Protein AF-A0A7V2JEW6-F1 (afdb_monomer_lite)

pLDDT: mean 81.27, std 16.37, range [41.69, 96.81]

Sequence (133 aa):
SATDLFVRRNLDVLYHTNHYTMKDMLKYENHRSEFSMKQSRFRLLTIEKLSKRLKNLPPEERYIKILSSHENYPFTLCIHDLELSDGKRVKTFATVVGSTDGRILATFDNPCYGKFQEINTRFERRNETHEFH

Structure (mmCIF, N/CA/C/O backbone):
data_AF-A0A7V2JEW6-F1
#
_entry.id   AF-A0A7V2JEW6-F1
#
loop_
_atom_site.group_PDB
_atom_site.id
_atom_site.type_symbol
_atom_site.label_atom_id
_atom_site.label_alt_id
_atom_site.label_comp_id
_atom_site.label_asym_id
_atom_site.label_entity_id
_atom_site.label_seq_id
_atom_site.pdbx_PDB_ins_code
_atom_site.Cartn_x
_atom_site.Cartn_y
_atom_site.Cartn_z
_atom_site.occupancy
_atom_site.B_iso_or_equiv
_atom_site.auth_seq_id
_atom_site.auth_comp_id
_atom_site.auth_asym_id
_atom_site.auth_atom_id
_atom_site.pdbx_PDB_model_num
ATOM 1 N N . SER A 1 1 ? -2.524 -12.655 -14.188 1.00 46.88 1 SER A N 1
ATOM 2 C CA . SER A 1 1 ? -1.401 -12.509 -13.241 1.00 46.88 1 SER A CA 1
ATOM 3 C C . SER A 1 1 ? -1.397 -13.736 -12.356 1.00 46.88 1 SER A C 1
ATOM 5 O O . SER A 1 1 ? -2.409 -13.964 -11.710 1.00 46.88 1 SER A O 1
ATOM 7 N N . ALA A 1 2 ? -0.346 -14.556 -12.382 1.00 49.94 2 ALA A N 1
ATOM 8 C CA . ALA A 1 2 ? -0.176 -15.615 -11.390 1.00 49.94 2 ALA A CA 1
ATOM 9 C C . ALA A 1 2 ? 0.451 -14.985 -10.137 1.00 49.94 2 ALA A C 1
ATOM 11 O O . ALA A 1 2 ? 1.452 -14.280 -10.250 1.00 49.94 2 ALA A O 1
ATOM 12 N N . THR A 1 3 ? -0.170 -15.180 -8.975 1.00 54.69 3 THR A N 1
ATOM 13 C CA . THR A 1 3 ? 0.317 -14.671 -7.686 1.00 54.69 3 THR A CA 1
ATOM 14 C C . THR A 1 3 ? 0.869 -15.844 -6.897 1.00 54.69 3 THR A C 1
ATOM 16 O O . THR A 1 3 ? 0.166 -16.833 -6.699 1.00 54.69 3 THR A O 1
ATOM 19 N N . ASP A 1 4 ? 2.112 -15.747 -6.441 1.00 63.81 4 ASP A N 1
ATOM 20 C CA . ASP A 1 4 ? 2.654 -16.660 -5.446 1.00 63.81 4 ASP A CA 1
ATOM 21 C C . ASP A 1 4 ? 2.460 -16.051 -4.050 1.00 63.81 4 ASP A C 1
ATOM 23 O O . ASP A 1 4 ? 2.634 -14.855 -3.847 1.00 63.81 4 ASP A O 1
ATOM 27 N N . LEU A 1 5 ? 2.048 -16.845 -3.070 1.00 59.12 5 LEU A N 1
ATOM 28 C CA . LEU A 1 5 ? 1.832 -16.345 -1.712 1.00 59.12 5 LEU A CA 1
ATOM 29 C C . LEU A 1 5 ? 2.845 -17.026 -0.802 1.00 59.12 5 LEU A C 1
ATOM 31 O O . LEU A 1 5 ? 2.673 -18.183 -0.428 1.00 59.12 5 LEU A O 1
ATOM 35 N N . PHE A 1 6 ? 3.917 -16.314 -0.453 1.00 53.28 6 PHE A N 1
ATOM 36 C CA . PHE A 1 6 ? 4.832 -16.749 0.595 1.00 53.28 6 PHE A CA 1
ATOM 37 C C . PHE A 1 6 ? 4.519 -16.020 1.899 1.00 53.28 6 PHE A C 1
ATOM 39 O O . PHE A 1 6 ? 4.858 -14.850 2.074 1.00 53.28 6 PHE A O 1
ATOM 46 N N . VAL A 1 7 ? 3.905 -16.726 2.847 1.00 55.66 7 VAL A N 1
ATOM 47 C CA . VAL A 1 7 ? 3.791 -16.242 4.226 1.00 55.66 7 VAL A CA 1
ATOM 48 C C . VAL A 1 7 ? 5.151 -16.437 4.894 1.00 55.66 7 VAL A C 1
ATOM 50 O O . VAL A 1 7 ? 5.588 -17.567 5.123 1.00 55.66 7 VAL A O 1
ATOM 53 N N . ARG A 1 8 ? 5.854 -15.342 5.212 1.00 52.47 8 ARG A N 1
ATOM 54 C CA . ARG A 1 8 ? 7.048 -15.418 6.065 1.00 52.47 8 ARG A CA 1
ATOM 55 C C . ARG A 1 8 ? 6.605 -15.924 7.443 1.00 52.47 8 ARG A C 1
ATOM 57 O O . ARG A 1 8 ? 6.026 -15.162 8.203 1.00 52.47 8 ARG A O 1
ATOM 64 N N . ARG A 1 9 ? 6.929 -17.185 7.761 1.00 43.03 9 ARG A N 1
ATOM 65 C CA . ARG A 1 9 ? 6.545 -17.964 8.967 1.00 43.03 9 ARG A CA 1
ATOM 66 C C . ARG A 1 9 ? 6.704 -17.293 10.352 1.00 43.03 9 ARG A C 1
ATOM 68 O O . ARG A 1 9 ? 6.291 -17.897 11.329 1.00 43.03 9 ARG A O 1
ATOM 75 N N . ASN A 1 10 ? 7.262 -16.085 10.456 1.00 45.34 10 ASN A N 1
ATOM 76 C CA . ASN A 1 10 ? 7.486 -15.372 11.724 1.00 45.34 10 ASN A CA 1
ATOM 77 C C . ASN A 1 10 ? 6.655 -14.084 11.879 1.00 45.34 10 ASN A C 1
ATOM 79 O O . ASN A 1 10 ? 6.842 -13.348 12.844 1.00 45.34 10 ASN A O 1
ATOM 83 N N . LEU A 1 11 ? 5.780 -13.772 10.925 1.00 57.03 11 LEU A N 1
ATOM 84 C CA . LEU A 1 11 ? 4.844 -12.657 11.003 1.00 57.03 11 LEU A CA 1
ATOM 85 C C . LEU A 1 11 ? 3.495 -13.207 10.540 1.00 57.03 11 LEU A C 1
ATOM 87 O O . LEU A 1 11 ? 3.412 -13.684 9.411 1.00 57.03 11 LEU A O 1
ATOM 91 N N . ASP A 1 12 ? 2.444 -13.112 11.353 1.00 75.81 12 ASP A N 1
ATOM 92 C CA . ASP A 1 12 ? 1.052 -13.433 10.970 1.00 75.81 12 ASP A CA 1
ATOM 93 C C . ASP A 1 12 ? 0.495 -12.459 9.905 1.00 75.81 12 ASP A C 1
ATOM 95 O O . ASP A 1 12 ? -0.692 -12.147 9.855 1.00 75.81 12 ASP A O 1
ATOM 99 N N . VAL A 1 13 ? 1.374 -11.900 9.071 1.00 80.00 13 VAL A N 1
ATOM 100 C CA . VAL A 1 13 ? 1.094 -10.862 8.096 1.00 80.00 13 VAL A CA 1
ATOM 101 C C . VAL A 1 13 ? 1.750 -11.226 6.775 1.00 80.00 13 VAL A C 1
ATOM 103 O O . VAL A 1 13 ? 2.939 -11.544 6.704 1.00 80.00 13 VAL A O 1
ATOM 106 N N . LEU A 1 14 ? 0.960 -11.129 5.712 1.00 86.44 14 LEU A N 1
ATOM 107 C CA . LEU A 1 14 ? 1.378 -11.378 4.345 1.00 86.44 14 LEU A CA 1
ATOM 108 C C . LEU A 1 14 ? 1.407 -10.059 3.572 1.00 86.44 14 LEU A C 1
ATOM 110 O O . LEU A 1 14 ? 0.402 -9.356 3.493 1.00 86.44 14 LEU A O 1
ATOM 114 N N . TYR A 1 15 ? 2.551 -9.753 2.965 1.00 87.06 15 TYR A N 1
ATOM 115 C CA . TYR A 1 15 ? 2.686 -8.654 2.013 1.00 87.06 15 TYR A CA 1
ATOM 116 C C . TYR A 1 15 ? 3.108 -9.222 0.666 1.00 87.06 15 TYR A C 1
ATOM 118 O O . TYR A 1 15 ? 4.007 -10.058 0.591 1.00 87.06 15 TYR A O 1
ATOM 126 N N . HIS A 1 16 ? 2.488 -8.741 -0.404 1.00 87.25 16 HIS A N 1
ATOM 127 C CA . HIS A 1 16 ? 2.833 -9.128 -1.766 1.00 87.25 16 HIS A CA 1
ATOM 128 C C . HIS A 1 16 ? 2.769 -7.911 -2.685 1.00 87.25 16 HIS A C 1
ATOM 130 O O . HIS A 1 16 ? 2.139 -6.904 -2.362 1.00 87.25 16 HIS A O 1
ATOM 136 N N . THR A 1 17 ? 3.476 -7.976 -3.809 1.00 87.62 17 THR A N 1
ATOM 137 C CA . THR A 1 17 ? 3.455 -6.917 -4.823 1.00 87.62 17 THR A CA 1
ATOM 138 C C . THR A 1 17 ? 3.237 -7.538 -6.195 1.00 87.62 17 THR A C 1
ATOM 140 O O . THR A 1 17 ? 2.196 -8.131 -6.431 1.00 87.62 17 THR A O 1
ATOM 143 N N . ASN A 1 18 ? 4.163 -7.394 -7.137 1.00 86.69 18 ASN A N 1
ATOM 144 C CA . ASN A 1 18 ? 3.999 -7.977 -8.457 1.00 86.69 18 ASN A CA 1
ATOM 145 C C . ASN A 1 18 ? 4.983 -9.111 -8.719 1.00 86.69 18 ASN A C 1
ATOM 147 O O . ASN A 1 18 ? 4.691 -9.903 -9.604 1.00 86.69 18 ASN A O 1
ATOM 151 N N . HIS A 1 19 ? 6.109 -9.213 -8.013 1.00 84.19 19 HIS A N 1
ATOM 152 C CA . HIS A 1 19 ? 7.141 -10.237 -8.239 1.00 84.19 19 HIS A CA 1
ATOM 153 C C . HIS A 1 19 ? 6.956 -11.491 -7.389 1.00 84.19 19 HIS A C 1
ATOM 155 O O . HIS A 1 19 ? 6.395 -11.412 -6.294 1.00 84.19 19 HIS A O 1
ATOM 161 N N . TYR A 1 20 ? 7.500 -12.611 -7.870 1.00 85.19 20 TYR A N 1
ATOM 162 C CA . TYR A 1 20 ? 7.569 -13.837 -7.099 1.00 85.19 20 TYR A CA 1
ATOM 163 C C . TYR A 1 20 ? 8.478 -13.690 -5.876 1.00 85.19 20 TYR A C 1
ATOM 165 O O . TYR A 1 20 ? 9.584 -13.147 -5.939 1.00 85.19 20 TYR A O 1
ATOM 173 N N . THR A 1 21 ? 7.998 -14.200 -4.749 1.00 80.69 21 THR A N 1
ATOM 174 C CA . THR A 1 21 ? 8.682 -14.215 -3.450 1.00 80.69 21 THR A CA 1
ATOM 175 C C . THR A 1 21 ? 9.221 -15.604 -3.094 1.00 80.69 21 THR A C 1
ATOM 177 O O . THR A 1 21 ? 10.186 -15.714 -2.336 1.00 80.69 21 THR A O 1
ATOM 180 N N . MET A 1 22 ? 8.656 -16.670 -3.671 1.00 82.06 22 MET A N 1
ATOM 181 C CA . MET A 1 22 ? 9.106 -18.049 -3.494 1.00 82.06 22 MET A CA 1
ATOM 182 C C . MET A 1 22 ? 10.303 -18.379 -4.390 1.00 82.06 22 MET A C 1
ATOM 184 O O . MET A 1 22 ? 10.261 -18.173 -5.602 1.00 82.06 22 MET A O 1
ATOM 188 N N . LYS A 1 23 ? 11.352 -18.979 -3.805 1.00 80.44 23 LYS A N 1
ATOM 189 C CA . LYS A 1 23 ? 12.598 -19.342 -4.508 1.00 80.44 23 LYS A CA 1
ATOM 190 C C . LYS A 1 23 ? 12.347 -20.183 -5.765 1.00 80.44 23 LYS A C 1
ATOM 192 O O . LYS A 1 23 ? 12.915 -19.890 -6.813 1.00 80.44 23 LYS A O 1
ATOM 197 N N . ASP A 1 24 ? 11.460 -21.171 -5.676 1.00 85.25 24 ASP A N 1
ATOM 198 C CA . ASP A 1 24 ? 11.172 -22.095 -6.782 1.00 85.25 24 ASP A CA 1
ATOM 199 C C . ASP A 1 24 ? 10.329 -21.461 -7.896 1.00 85.25 24 ASP A C 1
ATOM 201 O O . ASP A 1 24 ? 10.284 -21.984 -9.012 1.00 85.25 24 ASP A O 1
ATOM 205 N N . MET A 1 25 ? 9.696 -20.318 -7.610 1.00 84.12 25 MET A N 1
ATOM 206 C CA . MET A 1 25 ? 8.909 -19.553 -8.575 1.00 84.12 25 MET A CA 1
ATOM 207 C C . MET A 1 25 ? 9.747 -18.515 -9.327 1.00 84.12 25 MET A C 1
ATOM 209 O O . MET A 1 25 ? 9.361 -18.110 -10.420 1.00 84.12 25 MET A O 1
ATOM 213 N N . LEU A 1 26 ? 10.925 -18.135 -8.811 1.00 80.62 26 LEU A N 1
ATOM 214 C CA . LEU A 1 26 ? 11.796 -17.123 -9.431 1.00 80.62 26 LEU A CA 1
ATOM 215 C C . LEU A 1 26 ? 12.180 -17.465 -10.878 1.00 80.62 26 LEU A C 1
ATOM 217 O O . LEU A 1 26 ? 12.336 -16.568 -11.701 1.00 80.62 26 LEU A O 1
ATOM 221 N N . LYS A 1 27 ? 12.277 -18.758 -11.209 1.00 82.50 27 LYS A N 1
ATOM 222 C CA . LYS A 1 27 ? 12.566 -19.242 -12.570 1.00 82.50 27 LYS A CA 1
ATOM 223 C C . LYS A 1 27 ? 11.480 -18.907 -13.601 1.00 82.50 27 LYS A C 1
ATOM 225 O O . LYS A 1 27 ? 11.722 -19.060 -14.793 1.00 82.50 27 LYS A O 1
ATOM 230 N N . TYR A 1 28 ? 10.291 -18.496 -13.158 1.00 82.31 28 TYR A N 1
ATOM 231 C CA . TYR A 1 28 ? 9.173 -18.098 -14.017 1.00 82.31 28 TYR A CA 1
ATOM 232 C C .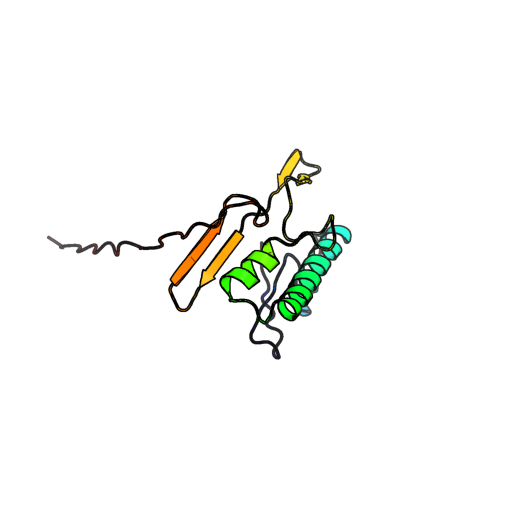 TYR A 1 28 ? 9.052 -16.573 -14.172 1.00 82.31 28 TYR A C 1
ATOM 234 O O . TYR A 1 28 ? 8.144 -16.096 -14.847 1.00 82.31 28 TYR A O 1
ATOM 242 N N . GLU A 1 29 ? 9.958 -15.787 -13.584 1.00 79.00 29 GLU A N 1
ATOM 243 C CA . GLU A 1 29 ? 9.952 -14.315 -13.658 1.00 79.00 29 GLU A CA 1
ATOM 244 C C . GLU A 1 29 ? 10.540 -13.771 -14.987 1.00 79.00 29 GLU A C 1
ATOM 246 O O . GLU A 1 29 ? 10.754 -12.571 -15.146 1.00 79.00 29 GLU A O 1
ATOM 251 N N . ASN A 1 30 ? 10.782 -14.643 -15.974 1.00 64.56 30 ASN A N 1
ATOM 252 C CA . ASN A 1 30 ? 11.584 -14.396 -17.186 1.00 64.56 30 ASN A CA 1
ATOM 253 C C . ASN A 1 30 ? 11.079 -13.281 -18.125 1.00 64.56 30 ASN A C 1
ATOM 255 O O . ASN A 1 30 ? 11.760 -12.945 -19.089 1.00 64.56 30 ASN A O 1
ATOM 259 N N . HIS A 1 31 ? 9.906 -12.698 -17.874 1.00 61.97 31 HIS A N 1
ATOM 260 C CA . HIS A 1 31 ? 9.272 -11.715 -18.761 1.00 61.97 31 HIS A CA 1
ATOM 261 C C . HIS A 1 31 ? 9.293 -10.277 -18.230 1.00 61.97 31 HIS A C 1
ATOM 263 O O . HIS A 1 31 ? 8.586 -9.421 -18.764 1.00 61.97 31 HIS A O 1
ATOM 269 N N . ARG A 1 32 ? 10.071 -9.980 -17.182 1.00 66.25 32 ARG A N 1
ATOM 270 C CA . ARG A 1 32 ? 10.137 -8.626 -16.615 1.00 66.25 32 ARG A CA 1
ATOM 271 C C . ARG A 1 32 ? 11.497 -7.982 -16.767 1.00 66.25 32 ARG A C 1
ATOM 273 O O . ARG A 1 32 ? 12.528 -8.605 -16.538 1.00 66.25 32 ARG A O 1
ATOM 280 N N . SER A 1 33 ? 11.479 -6.689 -17.083 1.00 72.50 33 SER A N 1
ATOM 281 C CA . SER A 1 33 ? 12.684 -5.871 -17.025 1.00 72.50 33 SER A CA 1
ATOM 282 C C . SER A 1 33 ? 13.221 -5.827 -15.592 1.00 72.50 33 SER A C 1
ATOM 284 O O . SER A 1 33 ? 12.460 -5.796 -14.619 1.00 72.50 33 SER A O 1
ATOM 286 N N . GLU A 1 34 ? 14.546 -5.769 -15.452 1.00 74.75 34 GLU A N 1
ATOM 287 C CA . GLU A 1 34 ? 15.212 -5.610 -14.153 1.00 74.75 34 GLU A CA 1
ATOM 288 C C . GLU A 1 34 ? 14.680 -4.381 -13.396 1.00 74.75 34 GLU A C 1
ATOM 290 O O . GLU A 1 34 ? 14.518 -4.397 -12.175 1.00 74.75 34 GLU A O 1
ATOM 295 N N . PHE A 1 35 ? 14.336 -3.327 -14.139 1.00 74.69 35 PHE A N 1
ATOM 296 C CA . PHE A 1 35 ? 13.696 -2.132 -13.611 1.00 74.69 35 PHE A CA 1
ATOM 297 C C . PHE A 1 35 ? 12.345 -2.446 -12.954 1.00 74.69 35 PHE A C 1
ATOM 299 O O . PHE A 1 35 ? 12.161 -2.131 -11.781 1.00 74.69 35 PHE A O 1
ATOM 306 N N . SER A 1 36 ? 11.438 -3.145 -13.644 1.00 77.19 36 SER A N 1
ATOM 307 C CA . SER A 1 36 ? 10.133 -3.549 -13.092 1.00 77.19 36 SER A CA 1
ATOM 308 C C . SER A 1 36 ? 10.278 -4.411 -11.828 1.00 77.19 36 SER A C 1
ATOM 310 O O . SER A 1 36 ? 9.550 -4.240 -10.844 1.00 77.19 36 SER A O 1
ATOM 312 N N . MET A 1 37 ? 11.291 -5.279 -11.799 1.00 81.69 37 MET A N 1
ATOM 313 C CA . MET A 1 37 ? 11.616 -6.088 -10.623 1.00 81.69 37 MET A CA 1
ATOM 314 C C . MET A 1 37 ? 12.091 -5.245 -9.439 1.00 81.69 37 MET A C 1
ATOM 316 O O . MET A 1 37 ? 11.621 -5.438 -8.314 1.00 81.69 37 MET A O 1
ATOM 320 N N . LYS A 1 38 ? 12.982 -4.276 -9.679 1.00 83.19 38 LYS A N 1
ATOM 321 C CA . LYS A 1 38 ? 13.428 -3.322 -8.652 1.00 83.19 38 LYS A CA 1
ATOM 322 C C . LYS A 1 38 ? 12.244 -2.539 -8.088 1.00 83.19 38 LYS A C 1
ATOM 324 O O . LYS A 1 38 ? 12.095 -2.482 -6.870 1.00 83.19 38 LYS A O 1
ATOM 329 N N . GLN A 1 39 ? 11.353 -2.033 -8.942 1.00 85.94 39 GLN A N 1
ATOM 330 C CA . GLN A 1 39 ? 10.140 -1.320 -8.520 1.00 85.94 39 GLN A CA 1
ATOM 331 C C . GLN A 1 39 ? 9.265 -2.157 -7.586 1.00 85.94 39 GLN A C 1
ATOM 333 O O . GLN A 1 39 ? 8.804 -1.682 -6.547 1.00 85.94 39 GLN A O 1
ATOM 338 N N . SER A 1 40 ? 9.024 -3.420 -7.945 1.00 88.00 40 SER A N 1
ATOM 339 C CA . SER A 1 40 ? 8.202 -4.309 -7.128 1.00 88.00 40 SER A CA 1
ATOM 340 C C . SER A 1 40 ? 8.846 -4.611 -5.773 1.00 88.00 40 SER A C 1
ATOM 342 O O . SER A 1 40 ? 8.147 -4.630 -4.762 1.00 88.00 40 SER A O 1
ATOM 344 N N . ARG A 1 41 ? 10.169 -4.805 -5.732 1.00 88.19 41 ARG A N 1
ATOM 345 C CA . ARG A 1 41 ? 10.918 -5.031 -4.487 1.00 88.19 41 ARG A CA 1
ATOM 346 C C . ARG A 1 41 ? 10.919 -3.801 -3.583 1.00 88.19 41 ARG A C 1
ATOM 348 O O . ARG A 1 41 ? 10.690 -3.943 -2.385 1.00 88.19 41 ARG A O 1
ATOM 355 N N . PHE A 1 42 ? 11.107 -2.602 -4.139 1.00 90.50 42 PHE A N 1
ATOM 356 C CA . PHE A 1 42 ? 11.046 -1.360 -3.362 1.00 90.50 42 PHE A CA 1
ATOM 357 C C . PHE A 1 42 ? 9.677 -1.157 -2.717 1.00 90.50 42 PHE A C 1
ATOM 359 O O . PHE A 1 42 ? 9.618 -0.865 -1.527 1.00 90.50 42 PHE A O 1
ATOM 366 N N . ARG A 1 43 ? 8.583 -1.403 -3.450 1.00 91.12 43 ARG A N 1
ATOM 367 C CA . ARG A 1 43 ? 7.227 -1.350 -2.881 1.00 91.12 43 ARG A CA 1
ATOM 368 C C . ARG A 1 43 ? 7.044 -2.333 -1.726 1.00 91.12 43 ARG A C 1
ATOM 370 O O . ARG A 1 43 ? 6.491 -1.952 -0.699 1.00 91.12 43 ARG A O 1
ATOM 377 N N . LEU A 1 44 ? 7.548 -3.562 -1.853 1.00 91.00 44 LEU A N 1
ATOM 378 C CA . LEU A 1 44 ? 7.473 -4.555 -0.778 1.00 91.00 44 LEU A CA 1
ATOM 379 C C . LEU A 1 44 ? 8.222 -4.086 0.481 1.00 91.00 44 LEU A C 1
ATOM 381 O O . LEU A 1 44 ? 7.665 -4.125 1.576 1.00 91.00 44 LEU A O 1
ATOM 385 N N . LEU A 1 45 ? 9.443 -3.564 0.322 1.00 90.69 45 LEU A N 1
ATOM 386 C CA . LEU A 1 45 ? 10.223 -2.999 1.429 1.00 90.69 45 LEU A CA 1
ATOM 387 C C . LEU A 1 45 ? 9.527 -1.790 2.072 1.00 90.69 45 LEU A C 1
ATOM 389 O O . LEU A 1 45 ? 9.527 -1.661 3.298 1.00 90.69 45 LEU A O 1
ATOM 393 N N . THR A 1 46 ? 8.904 -0.923 1.266 1.00 93.50 46 THR A N 1
ATOM 394 C CA . THR A 1 46 ? 8.088 0.193 1.760 1.00 93.50 46 THR A CA 1
ATOM 395 C C . THR A 1 46 ? 6.951 -0.326 2.640 1.00 93.50 46 THR A C 1
ATOM 397 O O . THR A 1 46 ? 6.798 0.148 3.764 1.00 93.50 46 THR A O 1
ATOM 400 N N . ILE A 1 47 ? 6.195 -1.332 2.185 1.00 93.06 47 ILE A N 1
ATOM 401 C CA . ILE A 1 47 ? 5.094 -1.922 2.964 1.00 93.06 47 ILE A CA 1
ATOM 402 C C . ILE A 1 47 ? 5.614 -2.493 4.290 1.00 93.06 47 ILE A C 1
ATOM 404 O O . ILE A 1 47 ? 5.056 -2.185 5.344 1.00 93.06 47 ILE A O 1
ATOM 408 N N . GLU A 1 48 ? 6.702 -3.269 4.272 1.00 91.75 48 GLU A N 1
ATOM 409 C CA . GLU A 1 48 ? 7.289 -3.848 5.489 1.00 91.75 48 GLU A CA 1
ATOM 410 C C . GLU A 1 48 ? 7.722 -2.761 6.491 1.00 91.75 48 GLU A C 1
ATOM 412 O O . GLU A 1 48 ? 7.441 -2.855 7.691 1.00 91.75 48 GLU A O 1
ATOM 417 N N . LYS A 1 49 ? 8.383 -1.702 6.007 1.00 93.56 49 LYS A N 1
ATOM 418 C CA . LYS A 1 49 ? 8.835 -0.568 6.826 1.00 93.56 49 LYS A CA 1
ATOM 419 C C . LYS A 1 49 ? 7.655 0.193 7.428 1.00 93.56 49 LYS A C 1
ATOM 421 O O . LYS A 1 49 ? 7.645 0.456 8.632 1.00 93.56 49 LYS A O 1
ATOM 426 N N . LEU A 1 50 ? 6.663 0.541 6.610 1.00 94.56 50 LEU A N 1
ATOM 427 C CA . LEU A 1 50 ? 5.488 1.291 7.052 1.00 94.56 50 LEU A CA 1
ATOM 428 C C . LEU A 1 50 ? 4.655 0.491 8.047 1.00 94.56 50 LEU A C 1
ATOM 430 O O . LEU A 1 50 ? 4.219 1.047 9.050 1.00 94.56 50 LEU A O 1
ATOM 434 N N . SER A 1 51 ? 4.509 -0.813 7.831 1.00 92.56 51 SER A N 1
ATOM 435 C CA . SER A 1 51 ? 3.757 -1.682 8.736 1.00 92.56 51 SER A CA 1
ATOM 436 C C . SER A 1 51 ? 4.387 -1.747 10.126 1.00 92.56 51 SER A C 1
ATOM 438 O O . SER A 1 51 ? 3.675 -1.708 11.128 1.00 92.56 51 SER A O 1
ATOM 440 N N . LYS A 1 52 ? 5.725 -1.751 10.212 1.00 92.88 52 LYS A N 1
ATOM 441 C CA . LYS A 1 52 ? 6.444 -1.640 11.493 1.00 92.88 52 LYS A CA 1
ATOM 442 C C . LYS A 1 52 ? 6.284 -0.256 12.123 1.00 92.88 52 LYS A C 1
ATOM 444 O O . LYS A 1 52 ? 6.054 -0.163 13.327 1.00 92.88 52 LYS A O 1
ATOM 449 N N . ARG A 1 53 ? 6.398 0.812 11.325 1.00 95.00 53 ARG A N 1
ATOM 450 C CA . ARG A 1 53 ? 6.325 2.207 11.798 1.00 95.00 53 ARG A CA 1
ATOM 451 C C . ARG A 1 53 ? 4.932 2.593 12.298 1.00 95.00 53 ARG A C 1
ATOM 453 O O . ARG A 1 53 ? 4.814 3.336 13.262 1.00 95.00 53 ARG A O 1
ATOM 460 N N . LEU A 1 54 ? 3.887 2.088 11.650 1.00 95.44 54 LEU A N 1
ATOM 461 C CA . LEU A 1 54 ? 2.489 2.450 11.896 1.00 95.44 54 LEU A CA 1
ATOM 462 C C . LEU A 1 54 ? 1.752 1.418 12.768 1.00 95.44 54 LEU A C 1
ATOM 464 O O . LEU A 1 54 ? 0.536 1.498 12.922 1.00 95.44 54 LEU A O 1
ATOM 468 N N . LYS A 1 55 ? 2.477 0.464 13.373 1.00 94.00 55 LYS A N 1
ATOM 469 C CA . LYS A 1 55 ? 1.920 -0.667 14.139 1.00 94.00 55 LYS A CA 1
ATOM 470 C C . LYS A 1 55 ? 1.047 -0.290 15.344 1.00 94.00 55 LYS A C 1
ATOM 472 O O . LYS A 1 55 ? 0.370 -1.159 15.880 1.00 94.00 55 LYS A O 1
ATOM 477 N N . ASN A 1 56 ? 1.091 0.966 15.784 1.00 95.50 56 ASN A N 1
ATOM 478 C CA . ASN A 1 56 ? 0.318 1.467 16.922 1.00 95.50 56 ASN A CA 1
ATOM 479 C C . ASN A 1 56 ? -0.958 2.212 16.496 1.00 95.50 56 ASN A C 1
ATOM 481 O O . ASN A 1 56 ? -1.753 2.575 17.352 1.00 95.50 56 ASN A O 1
ATOM 485 N N . LEU A 1 57 ? -1.160 2.456 15.196 1.00 96.38 57 LEU A N 1
ATOM 486 C CA . LEU A 1 57 ? -2.380 3.098 14.703 1.00 96.38 57 LEU A CA 1
ATOM 487 C C . LEU A 1 57 ? -3.551 2.108 14.658 1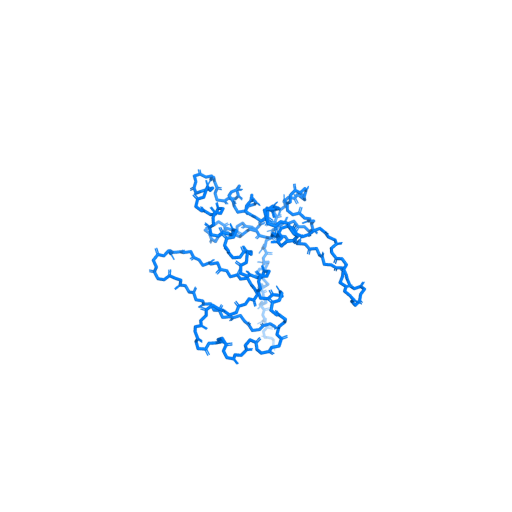.00 96.38 57 LEU A C 1
ATOM 489 O O . LEU A 1 57 ? -3.306 0.908 14.454 1.00 96.38 57 LEU A O 1
ATOM 493 N N . PRO A 1 58 ? -4.804 2.589 14.763 1.00 94.44 58 PRO A N 1
ATOM 494 C CA . PRO A 1 58 ? -5.991 1.791 14.466 1.00 94.44 58 PRO A CA 1
ATOM 495 C C . PRO A 1 58 ? -5.863 1.074 13.108 1.00 94.44 58 PRO A C 1
ATOM 497 O O . PRO A 1 58 ? -5.277 1.652 12.189 1.00 94.44 58 PRO A O 1
ATOM 500 N N . PRO A 1 59 ? -6.374 -0.164 12.944 1.00 91.06 59 PRO A N 1
ATOM 501 C CA . PRO A 1 59 ? -6.174 -0.950 11.722 1.00 91.06 59 PRO A CA 1
ATOM 502 C C . PRO A 1 59 ? -6.562 -0.216 10.433 1.00 91.06 59 PRO A C 1
ATOM 504 O O . PRO A 1 59 ? -5.761 -0.164 9.503 1.00 91.06 59 PRO A O 1
ATOM 507 N N . GLU A 1 60 ? -7.741 0.408 10.394 1.00 91.94 60 GLU A N 1
ATOM 508 C CA . GLU A 1 60 ? -8.207 1.172 9.228 1.00 91.94 60 GLU A CA 1
ATOM 509 C C . GLU A 1 60 ? -7.243 2.315 8.885 1.00 91.94 60 GLU A C 1
ATOM 511 O O . GLU A 1 60 ? -6.722 2.384 7.772 1.00 91.94 60 GLU A O 1
ATOM 516 N N . GLU A 1 61 ? -6.929 3.166 9.866 1.00 94.50 61 GLU A N 1
ATOM 517 C CA . GLU A 1 61 ? -6.014 4.297 9.689 1.00 94.50 61 GLU A CA 1
ATOM 518 C C . GLU A 1 61 ? -4.618 3.833 9.251 1.00 94.50 61 GLU A C 1
ATOM 520 O O . GLU A 1 61 ? -3.997 4.429 8.368 1.00 94.50 61 GLU A O 1
ATOM 525 N N . ARG A 1 62 ? -4.126 2.741 9.842 1.00 95.12 62 ARG A N 1
ATOM 526 C CA . ARG A 1 62 ? -2.837 2.132 9.511 1.00 95.12 62 ARG A CA 1
ATOM 527 C C . ARG A 1 62 ? -2.785 1.720 8.048 1.00 95.12 62 ARG A C 1
ATOM 529 O O . ARG A 1 62 ? -1.845 2.104 7.355 1.00 95.12 62 ARG A O 1
ATOM 536 N N . TYR A 1 63 ? -3.758 0.937 7.587 1.00 95.25 63 TYR A N 1
ATOM 537 C CA . TYR A 1 63 ? -3.760 0.420 6.221 1.00 95.25 63 TYR A CA 1
ATOM 538 C C . TYR A 1 63 ? -3.989 1.527 5.201 1.00 95.25 63 TYR A C 1
ATOM 540 O O . TYR A 1 63 ? -3.275 1.563 4.201 1.00 95.25 63 TYR A O 1
ATOM 548 N N . ILE A 1 64 ? -4.879 2.482 5.488 1.00 96.25 64 ILE A N 1
ATOM 549 C CA . ILE A 1 64 ? -5.056 3.670 4.648 1.00 96.25 64 ILE A CA 1
ATOM 550 C C . ILE A 1 64 ? -3.718 4.404 4.510 1.00 96.25 64 ILE A C 1
ATOM 552 O O . ILE A 1 64 ? -3.234 4.564 3.395 1.00 96.25 64 ILE A O 1
ATOM 556 N N . LYS A 1 65 ? -3.035 4.737 5.614 1.00 96.81 65 LYS A N 1
ATOM 557 C CA . LYS A 1 65 ? -1.735 5.432 5.560 1.00 96.81 65 LYS A CA 1
ATOM 558 C C . LYS A 1 65 ? -0.643 4.654 4.822 1.00 96.81 65 LYS A C 1
ATOM 560 O O . LYS A 1 65 ? 0.201 5.277 4.179 1.00 96.81 65 LYS A O 1
ATOM 565 N N . ILE A 1 66 ? -0.629 3.322 4.907 1.00 95.94 66 ILE A N 1
ATOM 566 C CA . ILE A 1 66 ? 0.295 2.490 4.119 1.00 95.94 66 ILE A CA 1
ATOM 567 C C . ILE A 1 66 ? -0.004 2.653 2.623 1.00 95.94 66 ILE A C 1
ATOM 569 O O . ILE A 1 66 ? 0.903 2.948 1.844 1.00 95.94 66 ILE A O 1
ATOM 573 N N . LEU A 1 67 ? -1.269 2.498 2.226 1.00 95.88 67 LEU A N 1
ATOM 574 C CA . LEU A 1 67 ? -1.713 2.553 0.829 1.00 95.88 67 LEU A CA 1
ATOM 575 C C . LEU A 1 67 ? -1.574 3.957 0.219 1.00 95.88 67 LEU A C 1
ATOM 577 O O . LEU A 1 67 ? -1.331 4.084 -0.978 1.00 95.88 67 LEU A O 1
ATOM 581 N N . SER A 1 68 ? -1.653 5.005 1.040 1.00 96.62 68 SER A N 1
ATOM 582 C CA . SER A 1 68 ? -1.452 6.406 0.648 1.00 96.62 68 SER A CA 1
ATOM 583 C C . SER A 1 68 ? 0.017 6.807 0.484 1.00 96.62 68 SER A C 1
ATOM 585 O O . SER A 1 68 ? 0.290 7.972 0.212 1.00 96.62 68 SER A O 1
ATOM 587 N N . SER A 1 69 ? 0.980 5.897 0.671 1.00 95.81 69 SER A N 1
ATOM 588 C CA . SER A 1 69 ? 2.395 6.270 0.716 1.00 95.81 69 SER A CA 1
ATOM 589 C C . SER A 1 69 ? 2.995 6.625 -0.646 1.00 95.81 69 SER A C 1
ATOM 591 O O . SER A 1 69 ? 2.922 5.855 -1.612 1.00 95.81 69 SER A O 1
ATOM 593 N N . HIS A 1 70 ? 3.715 7.750 -0.657 1.00 95.00 70 HIS A N 1
ATOM 594 C CA . HIS A 1 70 ? 4.599 8.187 -1.740 1.00 95.00 70 HIS A CA 1
ATOM 595 C C . HIS A 1 70 ? 6.094 7.984 -1.442 1.00 95.00 70 HIS A C 1
ATOM 597 O O . HIS A 1 70 ? 6.939 8.561 -2.125 1.00 95.00 70 HIS A O 1
ATOM 603 N N . GLU A 1 71 ? 6.457 7.181 -0.431 1.00 91.88 71 GLU A N 1
ATOM 604 C CA . GLU A 1 71 ? 7.870 6.849 -0.194 1.00 91.88 71 GLU A CA 1
ATOM 605 C C . GLU A 1 71 ? 8.468 6.122 -1.411 1.00 91.88 71 GLU A C 1
ATOM 607 O O . GLU A 1 71 ? 7.802 5.303 -2.047 1.00 91.88 71 GLU A O 1
ATOM 612 N N . ASN A 1 72 ? 9.745 6.403 -1.697 1.00 84.31 72 ASN A N 1
ATOM 613 C CA . ASN A 1 72 ? 10.513 5.851 -2.819 1.00 84.31 72 ASN A CA 1
ATOM 614 C C . ASN A 1 72 ? 10.012 6.261 -4.215 1.00 84.31 72 ASN A C 1
ATOM 616 O O . ASN A 1 72 ? 10.105 5.464 -5.146 1.00 84.31 72 ASN A O 1
ATOM 620 N N . TYR A 1 73 ? 9.518 7.497 -4.383 1.00 80.56 73 TYR A N 1
ATOM 621 C CA . TYR A 1 73 ? 9.195 8.055 -5.704 1.00 80.56 73 TYR A CA 1
ATOM 622 C C . TYR A 1 73 ? 10.346 7.850 -6.715 1.00 80.56 73 TYR A C 1
ATOM 624 O O . TYR A 1 73 ? 11.503 8.079 -6.356 1.00 80.56 73 TYR A O 1
ATOM 632 N N . PRO A 1 74 ? 10.064 7.432 -7.967 1.00 76.88 74 PRO A N 1
ATOM 633 C CA . PRO A 1 74 ? 8.739 7.222 -8.573 1.00 76.88 74 PRO A CA 1
ATOM 634 C C . PRO A 1 74 ? 8.097 5.848 -8.285 1.00 76.88 74 PRO A C 1
ATOM 636 O O . PRO A 1 74 ? 7.026 5.546 -8.799 1.00 76.88 74 PRO A O 1
ATOM 639 N N . PHE A 1 75 ? 8.711 4.998 -7.460 1.00 83.19 75 PHE A N 1
ATOM 640 C CA . PHE A 1 75 ? 8.270 3.627 -7.153 1.00 83.19 75 PHE A CA 1
ATOM 641 C C . PHE A 1 75 ? 7.358 3.568 -5.921 1.00 83.19 75 PHE A C 1
ATOM 643 O O . PHE A 1 75 ? 7.556 2.766 -5.003 1.00 83.19 75 PHE A O 1
ATOM 650 N N . THR A 1 76 ? 6.362 4.448 -5.903 1.00 90.88 76 THR A N 1
ATOM 651 C CA . THR A 1 76 ? 5.441 4.632 -4.780 1.00 90.88 76 THR A CA 1
ATOM 652 C C . THR A 1 76 ? 4.387 3.525 -4.700 1.00 90.88 76 THR A C 1
ATOM 654 O O . THR A 1 76 ? 4.175 2.760 -5.644 1.00 90.88 76 THR A O 1
ATOM 657 N N . LEU A 1 77 ? 3.699 3.432 -3.556 1.00 92.69 77 LEU A N 1
ATOM 658 C CA . LEU A 1 77 ? 2.490 2.606 -3.425 1.00 92.69 77 LEU A CA 1
ATOM 659 C C . LEU A 1 77 ? 1.272 3.334 -4.010 1.00 92.69 77 LEU A C 1
ATOM 661 O O . LEU A 1 77 ? 0.464 2.742 -4.729 1.00 92.69 77 LEU A O 1
ATOM 665 N N . CYS A 1 78 ? 1.180 4.638 -3.749 1.00 94.88 78 CYS A N 1
ATOM 666 C CA . CYS A 1 78 ? 0.173 5.518 -4.318 1.00 94.88 78 CYS A CA 1
ATOM 667 C C . CYS A 1 78 ? 0.696 6.143 -5.624 1.00 94.88 78 CYS A C 1
ATOM 669 O O . CYS A 1 78 ? 1.435 7.130 -5.598 1.00 94.88 78 CYS A O 1
ATOM 671 N N . ILE A 1 79 ? 0.354 5.548 -6.770 1.00 91.25 79 ILE A N 1
ATOM 672 C CA . ILE A 1 79 ? 0.764 6.004 -8.106 1.00 91.25 79 ILE A CA 1
ATOM 673 C C . ILE A 1 79 ? -0.305 6.931 -8.668 1.00 91.25 79 ILE A C 1
ATOM 675 O O . ILE A 1 79 ? -1.466 6.538 -8.805 1.00 91.25 79 ILE A O 1
ATOM 679 N N . HIS A 1 80 ? 0.094 8.153 -9.008 1.00 90.00 80 HIS A N 1
ATOM 680 C CA . HIS A 1 80 ? -0.784 9.155 -9.597 1.00 90.00 80 HIS A CA 1
ATOM 681 C C . HIS A 1 80 ? -0.533 9.200 -11.094 1.00 90.00 80 HIS A C 1
ATOM 683 O O . HIS A 1 80 ? 0.522 9.654 -11.523 1.00 90.00 80 HIS A O 1
ATOM 689 N N . ASP A 1 81 ? -1.524 8.731 -11.845 1.00 81.12 81 ASP A N 1
ATOM 690 C CA . ASP A 1 81 ? -1.702 9.057 -13.255 1.00 81.12 81 ASP A CA 1
ATOM 691 C C . ASP A 1 81 ? -0.441 8.879 -14.122 1.00 81.12 81 ASP A C 1
ATOM 693 O O . ASP A 1 81 ? -0.050 9.750 -14.899 1.00 81.12 81 ASP A O 1
ATOM 697 N N . LEU A 1 82 ? 0.228 7.737 -13.934 1.00 82.06 82 LEU A N 1
ATOM 698 C CA . LEU A 1 82 ? 1.461 7.398 -14.629 1.00 82.06 82 LEU A CA 1
ATOM 699 C C . LEU A 1 82 ? 1.132 6.978 -16.059 1.00 82.06 82 LEU A C 1
ATOM 701 O O . LEU A 1 82 ? 0.481 5.952 -16.268 1.00 82.06 82 LEU A O 1
ATOM 705 N N . GLU A 1 83 ? 1.610 7.749 -17.028 1.00 83.25 83 GLU A N 1
ATOM 706 C CA . GLU A 1 83 ? 1.561 7.377 -18.436 1.00 83.25 83 GLU A CA 1
ATOM 707 C C . GLU A 1 83 ? 2.656 6.351 -18.745 1.00 83.25 83 GLU A C 1
ATOM 709 O O . GLU A 1 83 ? 3.834 6.535 -18.430 1.00 83.25 83 GLU A O 1
ATOM 714 N N . LEU A 1 84 ? 2.245 5.227 -19.318 1.00 81.31 84 LEU A N 1
ATOM 715 C CA . LEU A 1 84 ? 3.119 4.169 -19.790 1.00 81.31 84 LEU A CA 1
ATOM 716 C C . LEU A 1 84 ? 3.537 4.439 -21.236 1.00 81.31 84 LEU A C 1
ATOM 718 O O . LEU A 1 84 ? 2.880 5.164 -21.977 1.00 81.31 84 LEU A O 1
ATOM 722 N N . SER A 1 85 ? 4.608 3.778 -21.673 1.00 80.06 85 SER A N 1
ATOM 723 C CA . SER A 1 85 ? 5.132 3.899 -23.039 1.00 80.06 85 SER A CA 1
ATOM 724 C C . SER A 1 85 ? 4.141 3.491 -24.139 1.00 80.06 85 SER A C 1
ATOM 726 O O . SER A 1 85 ? 4.363 3.820 -25.298 1.00 80.06 85 SER A O 1
ATOM 728 N N . ASP A 1 86 ? 3.080 2.753 -23.804 1.00 84.06 86 ASP A N 1
ATOM 729 C CA . ASP A 1 86 ? 2.007 2.353 -24.722 1.00 84.06 86 ASP A CA 1
ATOM 730 C C . ASP A 1 86 ? 0.802 3.318 -24.707 1.00 84.06 86 ASP A C 1
ATOM 732 O O . ASP A 1 86 ? -0.264 2.981 -25.222 1.00 84.06 86 ASP A O 1
ATOM 736 N N . GLY A 1 87 ? 0.953 4.500 -24.095 1.00 85.06 87 GLY A N 1
ATOM 737 C CA . GLY A 1 87 ? -0.083 5.530 -23.973 1.00 85.06 87 GLY A CA 1
ATOM 738 C C . GLY A 1 87 ? -1.161 5.220 -22.929 1.00 85.06 87 GLY A C 1
ATOM 739 O O . GLY A 1 87 ? -2.087 6.011 -22.739 1.00 85.06 87 GLY A O 1
ATOM 740 N N . LYS A 1 88 ? -1.080 4.081 -22.227 1.00 84.31 88 LYS A N 1
ATOM 741 C CA . LYS A 1 88 ? -2.011 3.766 -21.136 1.00 84.31 88 LYS A CA 1
ATOM 742 C C . LYS A 1 88 ? -1.654 4.550 -19.884 1.00 84.31 88 LYS A C 1
ATOM 744 O O . LYS A 1 88 ? -0.488 4.800 -19.602 1.00 84.31 88 LYS A O 1
ATOM 749 N N . ARG A 1 89 ? -2.667 4.864 -19.079 1.00 84.94 89 ARG A N 1
ATOM 750 C CA . ARG A 1 89 ? -2.500 5.558 -17.797 1.00 84.94 89 ARG A CA 1
ATOM 751 C C . ARG A 1 89 ? -2.819 4.613 -16.651 1.00 84.94 89 ARG A C 1
ATOM 753 O O . ARG A 1 89 ? -3.800 3.872 -16.705 1.00 84.94 89 ARG A O 1
ATOM 760 N N . VAL A 1 90 ? -1.986 4.631 -15.619 1.00 86.25 90 VAL A N 1
ATOM 761 C CA . VAL A 1 90 ? -2.138 3.790 -14.430 1.00 86.25 90 VAL A CA 1
ATOM 762 C C . VAL A 1 90 ? -2.302 4.674 -13.204 1.00 86.25 90 VAL A C 1
ATOM 764 O O . VAL A 1 90 ? -1.507 5.582 -12.967 1.00 86.25 90 VAL A O 1
ATOM 767 N N . LYS A 1 91 ? -3.314 4.370 -12.387 1.00 90.00 91 LYS A N 1
ATOM 768 C CA . LYS A 1 91 ? -3.512 4.983 -11.071 1.00 90.00 91 LYS A CA 1
ATOM 769 C C . LYS A 1 91 ? -3.789 3.923 -10.006 1.00 90.00 91 LYS A C 1
ATOM 771 O O . LYS A 1 91 ? -4.332 2.861 -10.310 1.00 90.00 91 LYS A O 1
ATOM 776 N N . THR A 1 92 ? -3.445 4.225 -8.758 1.00 92.94 92 THR A N 1
ATOM 777 C CA . THR A 1 92 ? -3.792 3.384 -7.604 1.00 92.94 92 THR A CA 1
ATOM 778 C C . THR A 1 92 ? -5.213 3.690 -7.132 1.00 92.94 92 THR A C 1
ATOM 780 O O . THR A 1 92 ? -5.528 4.841 -6.854 1.00 92.94 92 THR A O 1
ATOM 783 N N . PHE A 1 93 ? -6.036 2.655 -6.974 1.00 94.38 93 PHE A N 1
ATOM 784 C CA . PHE A 1 93 ? -7.231 2.657 -6.123 1.00 94.38 93 PHE A CA 1
ATOM 785 C C . PHE A 1 93 ? -6.975 1.730 -4.927 1.00 94.38 93 PHE A C 1
ATOM 787 O O . PHE A 1 93 ? -6.036 0.928 -4.960 1.00 94.38 93 PHE A O 1
ATOM 794 N N . ALA A 1 94 ? -7.771 1.832 -3.863 1.00 95.88 94 ALA A N 1
ATOM 795 C CA . ALA A 1 94 ? -7.555 1.016 -2.668 1.00 95.88 94 ALA A CA 1
ATOM 796 C C . ALA A 1 94 ? -8.833 0.459 -2.066 1.00 95.88 94 ALA A C 1
ATOM 798 O O . ALA A 1 94 ? -9.923 1.021 -2.182 1.00 95.88 94 ALA A O 1
ATOM 799 N N . THR A 1 95 ? -8.650 -0.641 -1.346 1.00 95.75 95 THR A N 1
ATOM 800 C CA . THR A 1 95 ? -9.669 -1.259 -0.510 1.00 95.75 95 THR A CA 1
ATOM 801 C C . THR A 1 95 ? -9.019 -1.758 0.776 1.00 95.75 95 THR A C 1
ATOM 803 O O . THR A 1 95 ? -7.927 -2.322 0.745 1.00 95.75 95 THR A O 1
ATOM 806 N N . VAL A 1 96 ? -9.689 -1.543 1.903 1.00 94.88 96 VAL A N 1
ATOM 807 C CA . VAL A 1 96 ? -9.349 -2.083 3.219 1.00 94.88 96 VAL A CA 1
ATOM 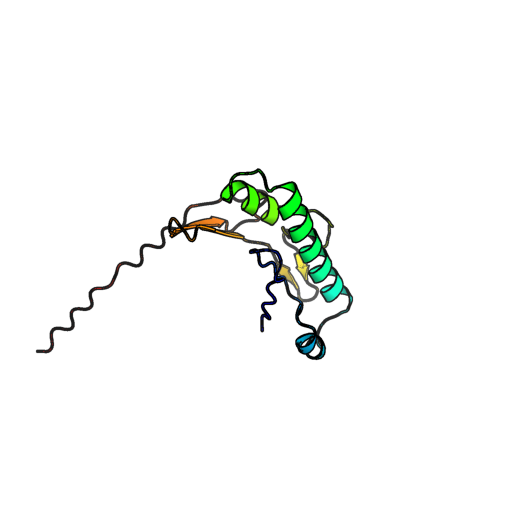808 C C . VAL A 1 96 ? -10.538 -2.919 3.673 1.00 94.88 96 VAL A C 1
ATOM 810 O O . VAL A 1 96 ? -11.661 -2.425 3.709 1.00 94.88 96 VAL A O 1
ATOM 813 N N . VAL A 1 97 ? -10.294 -4.191 3.979 1.00 92.62 97 VAL A N 1
ATOM 814 C CA . VAL A 1 97 ? -11.336 -5.153 4.355 1.00 92.62 97 VAL A CA 1
ATOM 815 C C . VAL A 1 97 ? -11.121 -5.574 5.803 1.00 92.62 97 VAL A C 1
ATOM 817 O O . VAL A 1 97 ? -10.088 -6.159 6.132 1.00 92.62 97 VAL A O 1
ATOM 820 N N . GLY A 1 98 ? -12.096 -5.283 6.659 1.00 90.50 98 GLY A N 1
ATOM 821 C CA . GLY A 1 98 ? -12.193 -5.822 8.007 1.00 90.50 98 GLY A CA 1
ATOM 822 C C . GLY A 1 98 ? -12.824 -7.210 7.963 1.00 90.50 98 GLY A C 1
ATOM 823 O O . GLY A 1 98 ? -14.017 -7.367 7.720 1.00 90.50 98 GLY A O 1
ATOM 824 N N . SER A 1 99 ? -12.026 -8.256 8.173 1.00 84.12 99 SER A N 1
ATOM 825 C CA . SER A 1 99 ? -12.532 -9.636 8.128 1.00 84.12 99 SER A CA 1
ATOM 826 C C . SER A 1 99 ? -13.403 -10.000 9.333 1.00 84.12 99 SER A C 1
ATOM 828 O O . SER A 1 99 ? -14.184 -10.942 9.256 1.00 84.12 99 SER A O 1
ATOM 830 N N . THR A 1 100 ? -13.257 -9.287 10.452 1.00 85.75 100 THR A N 1
ATOM 831 C CA . THR A 1 100 ? -13.987 -9.552 11.701 1.00 85.75 100 THR A CA 1
ATOM 832 C C . THR A 1 100 ? -15.368 -8.910 11.741 1.00 85.75 100 THR A C 1
ATOM 834 O O . THR A 1 100 ? -16.271 -9.464 12.356 1.00 85.75 100 THR A O 1
ATOM 837 N N . ASP A 1 101 ? -15.535 -7.748 11.111 1.00 84.69 101 ASP A N 1
ATOM 838 C CA . ASP A 1 101 ? -16.783 -6.974 11.089 1.00 84.69 101 ASP A CA 1
ATOM 839 C C . ASP A 1 101 ? -17.460 -6.971 9.708 1.00 84.69 101 ASP A C 1
ATOM 841 O O . ASP A 1 101 ? -18.570 -6.463 9.565 1.00 84.69 101 ASP A O 1
ATOM 845 N N . GLY A 1 102 ? -16.811 -7.549 8.692 1.00 84.44 102 GLY A N 1
ATOM 846 C CA . GLY A 1 102 ? -17.305 -7.587 7.319 1.00 84.44 102 GLY A CA 1
ATOM 847 C C . GLY A 1 102 ? -17.298 -6.222 6.627 1.00 84.44 102 GLY A C 1
ATOM 848 O O . GLY A 1 102 ? -17.867 -6.097 5.541 1.00 84.44 102 GLY A O 1
ATOM 849 N N . ARG A 1 103 ? -16.678 -5.197 7.227 1.00 88.50 103 ARG A N 1
ATOM 850 C CA . ARG A 1 103 ? -16.674 -3.834 6.690 1.00 88.50 103 ARG A CA 1
ATOM 851 C C . ARG A 1 103 ? -15.638 -3.708 5.581 1.00 88.50 103 ARG A C 1
ATOM 853 O O . ARG A 1 103 ? -14.494 -4.142 5.711 1.00 88.50 103 ARG A O 1
ATOM 860 N N . ILE A 1 104 ? -16.036 -3.087 4.474 1.00 93.12 104 ILE A N 1
ATOM 861 C CA . ILE A 1 104 ? -15.150 -2.801 3.345 1.00 93.12 104 ILE A CA 1
ATOM 862 C C . ILE A 1 104 ? -15.084 -1.296 3.158 1.00 93.12 104 ILE A C 1
ATOM 864 O O . ILE A 1 104 ? -16.086 -0.672 2.833 1.00 93.12 104 ILE A O 1
ATOM 868 N N . LEU A 1 105 ? -13.900 -0.716 3.309 1.00 95.12 105 LEU A N 1
ATOM 869 C CA . LEU A 1 105 ? -13.636 0.676 2.970 1.00 95.12 105 LEU A CA 1
ATOM 870 C C . LEU A 1 105 ? -12.925 0.723 1.623 1.00 95.12 105 LEU A C 1
ATOM 872 O O . LEU A 1 105 ? -11.861 0.128 1.473 1.00 95.12 105 LEU A O 1
ATOM 876 N N . ALA A 1 106 ? -13.466 1.445 0.650 1.00 96.00 106 ALA A N 1
ATOM 877 C CA . ALA A 1 106 ? -12.852 1.582 -0.665 1.00 96.00 106 ALA A CA 1
ATOM 878 C C . ALA A 1 106 ? -12.760 3.041 -1.103 1.00 96.00 106 ALA A C 1
ATOM 880 O O . ALA A 1 106 ? -13.570 3.882 -0.718 1.00 96.00 106 ALA A O 1
ATOM 881 N N . THR A 1 107 ? -11.780 3.333 -1.950 1.00 95.94 107 THR A N 1
ATOM 882 C CA . THR A 1 107 ? -11.709 4.592 -2.685 1.00 95.94 107 THR A CA 1
ATOM 883 C C . THR A 1 107 ? -11.395 4.309 -4.147 1.00 95.94 107 THR A C 1
ATOM 885 O O . THR A 1 107 ? -10.542 3.476 -4.458 1.00 95.94 107 THR A O 1
ATOM 888 N N . PHE A 1 108 ? -12.114 4.986 -5.043 1.00 93.19 108 PHE A N 1
ATOM 889 C CA . PHE A 1 108 ? -11.915 4.909 -6.496 1.00 93.19 108 PHE A CA 1
ATOM 890 C C . PHE A 1 108 ? -10.900 5.942 -7.004 1.00 93.19 108 PHE A C 1
ATOM 892 O O . PHE A 1 108 ? -10.554 5.963 -8.189 1.00 93.19 108 PHE A O 1
ATOM 899 N N . ASP A 1 109 ? -10.403 6.775 -6.094 1.00 94.44 109 ASP A N 1
ATOM 900 C CA . ASP A 1 109 ? -9.341 7.742 -6.310 1.00 94.44 109 ASP A CA 1
ATOM 901 C C . ASP A 1 109 ? -8.049 7.282 -5.637 1.00 94.44 109 ASP A C 1
ATOM 903 O O . ASP A 1 109 ? -7.984 6.222 -5.011 1.00 94.44 109 ASP A O 1
ATOM 907 N N . ASN A 1 110 ? -6.988 8.072 -5.774 1.00 95.50 110 ASN A N 1
ATOM 908 C CA . ASN A 1 110 ? -5.736 7.760 -5.105 1.00 95.50 110 ASN A CA 1
ATOM 909 C C . ASN A 1 110 ? -5.896 7.837 -3.579 1.00 95.50 110 ASN A C 1
ATOM 911 O O . ASN A 1 110 ? -6.360 8.859 -3.075 1.00 95.50 110 ASN A O 1
ATOM 915 N N . PRO A 1 111 ? -5.422 6.842 -2.811 1.00 96.00 111 PRO A N 1
ATOM 916 C CA . PRO A 1 111 ? -5.654 6.767 -1.363 1.00 96.00 111 PRO A CA 1
ATOM 917 C C . PRO A 1 111 ? -5.168 7.957 -0.532 1.00 96.00 111 PRO A C 1
ATOM 919 O O . PRO A 1 111 ? -5.574 8.115 0.614 1.00 96.00 111 PRO A O 1
ATOM 922 N N . CYS A 1 112 ? -4.257 8.782 -1.047 1.00 95.88 112 CYS A N 1
ATOM 923 C CA . CYS A 1 112 ? -3.753 9.947 -0.320 1.00 95.88 112 CYS A CA 1
ATOM 924 C C . CYS A 1 112 ? -4.700 11.155 -0.322 1.00 95.88 112 CYS A C 1
ATOM 926 O O . CYS A 1 112 ? -4.534 12.030 0.521 1.00 95.88 112 CYS A O 1
ATOM 928 N N . TYR A 1 113 ? -5.648 11.230 -1.261 1.00 94.31 113 TYR A N 1
ATOM 929 C CA . TYR A 1 113 ? -6.642 12.312 -1.328 1.00 94.31 113 TYR A CA 1
ATOM 930 C C . TYR A 1 113 ? -8.074 11.799 -1.515 1.00 94.31 113 TYR A C 1
ATOM 932 O O . TYR A 1 113 ? -9.033 12.527 -1.269 1.00 94.31 113 TYR A O 1
ATOM 940 N N . GLY A 1 114 ? -8.229 10.554 -1.959 1.00 92.44 114 GLY A N 1
ATOM 941 C CA . GLY A 1 114 ? -9.510 9.914 -2.174 1.00 92.44 114 GLY A CA 1
ATOM 942 C C . GLY A 1 114 ? -10.261 9.720 -0.866 1.00 92.44 114 GLY A C 1
ATOM 943 O O . GLY A 1 114 ? -9.707 9.287 0.147 1.00 92.44 114 GLY A O 1
ATOM 944 N N . LYS A 1 115 ? -11.562 10.007 -0.894 1.00 94.56 115 LYS A N 1
ATOM 945 C CA . LYS A 1 115 ? -12.445 9.700 0.227 1.00 94.56 115 LYS A CA 1
ATOM 946 C C . LYS A 1 115 ? -12.692 8.193 0.260 1.00 94.56 115 LYS A C 1
ATOM 948 O O . LYS A 1 115 ? -13.173 7.631 -0.725 1.00 94.56 115 LYS A O 1
ATOM 953 N N . PHE A 1 116 ? -12.374 7.555 1.384 1.00 95.62 116 PHE A N 1
ATOM 954 C CA . PHE A 1 116 ? -12.771 6.173 1.636 1.00 95.62 116 PHE A CA 1
ATOM 955 C C . PHE A 1 116 ? -14.257 6.129 1.987 1.00 95.62 116 PHE A C 1
ATOM 957 O O . PHE A 1 116 ? -14.734 6.894 2.827 1.00 95.62 116 PHE A O 1
ATOM 964 N N . GLN A 1 117 ? -14.985 5.252 1.309 1.00 95.00 117 GLN A N 1
ATOM 965 C CA . GLN A 1 117 ? -16.411 5.026 1.493 1.00 95.00 117 GLN A CA 1
ATOM 966 C C . GLN A 1 117 ? -16.629 3.579 1.912 1.00 95.00 117 GLN A C 1
ATOM 968 O O . GLN A 1 117 ? -15.939 2.679 1.429 1.00 95.00 117 GLN A O 1
ATOM 973 N N . GLU A 1 118 ? -17.586 3.360 2.807 1.00 93.94 118 GLU A N 1
ATOM 974 C CA . GLU A 1 118 ? -17.987 2.011 3.182 1.00 93.94 118 GLU A CA 1
ATOM 975 C C . GLU A 1 118 ? -18.828 1.394 2.058 1.00 93.94 118 GLU A C 1
ATOM 977 O O . GLU A 1 118 ? -19.844 1.953 1.644 1.00 93.94 118 GLU A O 1
ATOM 982 N N . ILE A 1 119 ? -18.382 0.252 1.540 1.00 89.12 119 ILE A N 1
ATOM 983 C CA . ILE A 1 119 ? -19.087 -0.519 0.522 1.00 89.12 119 ILE A CA 1
ATOM 984 C C . ILE A 1 119 ? -19.967 -1.532 1.240 1.00 89.12 119 ILE A C 1
ATOM 986 O O . ILE A 1 119 ? -19.476 -2.454 1.891 1.00 89.12 119 ILE A O 1
ATOM 990 N N . ASN A 1 120 ? -21.281 -1.368 1.107 1.00 73.12 120 ASN A N 1
ATOM 991 C CA . ASN A 1 120 ? -22.234 -2.310 1.669 1.00 73.12 120 ASN A CA 1
ATOM 992 C C . ASN A 1 120 ? -22.259 -3.579 0.809 1.00 73.12 120 ASN A C 1
ATOM 994 O O . ASN A 1 120 ? -22.773 -3.577 -0.307 1.00 73.12 120 ASN A O 1
ATOM 998 N N . THR A 1 121 ? -21.694 -4.664 1.329 1.00 63.34 121 THR A N 1
ATOM 999 C CA . THR A 1 121 ? -21.674 -5.977 0.676 1.00 63.34 121 THR A CA 1
ATOM 1000 C C . THR A 1 121 ? -22.839 -6.860 1.098 1.00 63.34 121 THR A C 1
ATOM 1002 O O . THR A 1 121 ? -22.698 -8.082 1.074 1.00 63.34 121 THR A O 1
ATOM 1005 N N . ARG A 1 122 ? -24.001 -6.296 1.476 1.00 54.97 122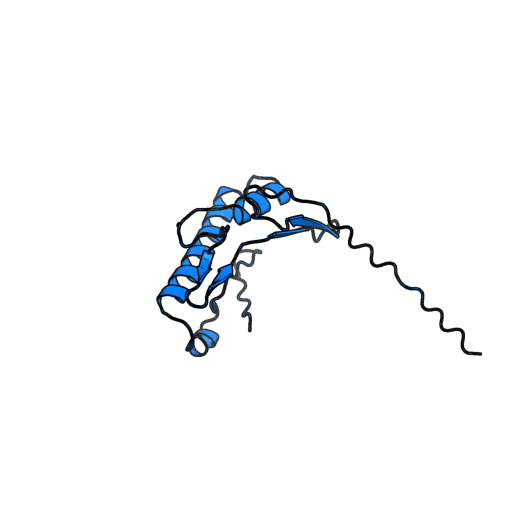 ARG A N 1
ATOM 1006 C CA . ARG A 1 122 ? -25.239 -7.081 1.593 1.00 54.97 122 ARG A CA 1
ATOM 1007 C C . ARG A 1 122 ? -25.527 -7.759 0.253 1.00 54.97 122 ARG A C 1
ATOM 1009 O O . ARG A 1 122 ? -26.238 -7.240 -0.598 1.00 54.97 122 ARG A O 1
ATOM 1016 N N . PHE A 1 123 ? -24.987 -8.960 0.098 1.00 52.44 123 PHE A N 1
ATOM 1017 C CA . PHE A 1 123 ? -25.548 -9.987 -0.740 1.00 52.44 123 PHE A CA 1
ATOM 1018 C C . PHE A 1 123 ? -26.930 -10.239 -0.154 1.00 52.44 123 PHE A C 1
ATOM 1020 O O . PHE A 1 123 ? -27.073 -10.890 0.884 1.00 52.44 123 PHE A O 1
ATOM 1027 N N . GLU A 1 124 ? -27.953 -9.655 -0.772 1.00 48.16 124 GLU A N 1
ATOM 1028 C CA . GLU A 1 124 ? -29.301 -10.177 -0.634 1.00 48.16 124 GLU A CA 1
ATOM 1029 C C . GLU A 1 124 ? -29.191 -11.667 -0.949 1.00 48.16 124 GLU A C 1
ATOM 1031 O O . GLU A 1 124 ? -28.883 -12.057 -2.077 1.00 48.16 124 GLU A O 1
ATOM 1036 N N . ARG A 1 125 ? -29.342 -12.513 0.076 1.00 45.66 125 ARG A N 1
ATOM 1037 C CA . ARG A 1 125 ? -29.573 -13.935 -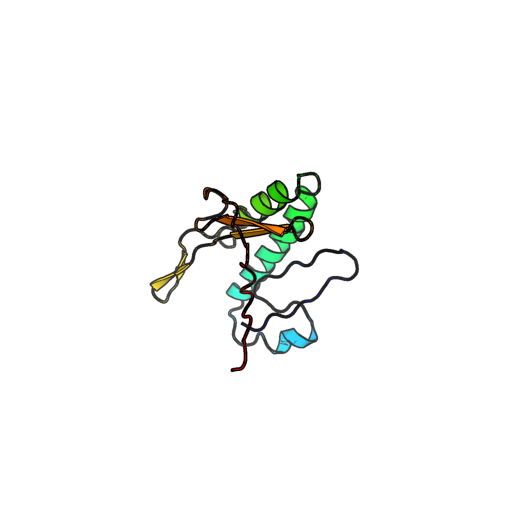0.144 1.00 45.66 125 ARG A CA 1
ATOM 1038 C C . ARG A 1 125 ? -30.834 -13.993 -0.993 1.00 45.66 125 ARG A C 1
ATOM 1040 O O . ARG A 1 125 ? -31.928 -13.819 -0.464 1.00 45.66 125 ARG A O 1
ATOM 1047 N N . ARG A 1 126 ? -30.682 -14.174 -2.305 1.00 46.41 126 ARG A N 1
ATOM 1048 C CA . ARG A 1 126 ? -31.788 -14.588 -3.157 1.00 46.41 126 ARG A CA 1
ATOM 1049 C C . ARG A 1 126 ? -32.211 -15.948 -2.625 1.00 46.41 126 ARG A C 1
ATOM 1051 O O . ARG A 1 126 ? -31.560 -16.954 -2.885 1.00 46.41 126 ARG A O 1
ATOM 1058 N N . ASN A 1 127 ? -33.250 -15.953 -1.797 1.00 43.06 127 ASN A N 1
ATOM 1059 C CA . ASN A 1 127 ? -34.015 -17.152 -1.517 1.00 43.06 127 ASN A CA 1
ATOM 1060 C C . ASN A 1 127 ? -34.714 -17.506 -2.831 1.00 43.06 127 ASN A C 1
ATOM 1062 O O . ASN A 1 127 ? -35.850 -17.109 -3.066 1.00 43.06 127 ASN A O 1
ATOM 1066 N N . GLU A 1 128 ? -34.004 -18.184 -3.725 1.00 46.19 128 GLU A N 1
ATOM 1067 C CA . GLU A 1 128 ? -34.628 -18.878 -4.841 1.00 46.19 128 GLU A CA 1
ATOM 1068 C C . GLU A 1 128 ? -35.311 -20.115 -4.252 1.00 46.19 128 GLU A C 1
ATOM 1070 O O . GLU A 1 128 ? -34.765 -21.214 -4.221 1.00 46.19 128 GLU A O 1
ATOM 1075 N N . THR A 1 129 ? -36.514 -19.923 -3.711 1.00 45.09 129 THR A N 1
ATOM 1076 C CA . THR A 1 129 ? -37.483 -21.006 -3.573 1.00 45.09 129 THR A CA 1
ATOM 1077 C C . THR A 1 129 ? -37.906 -21.391 -4.983 1.00 45.09 129 THR A C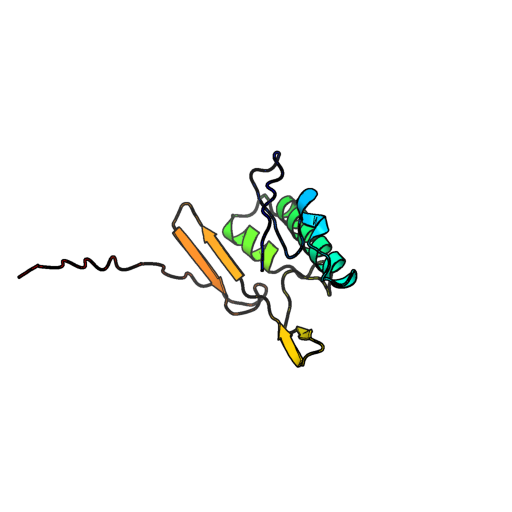 1
ATOM 1079 O O . THR A 1 129 ? -38.779 -20.765 -5.578 1.00 45.09 129 THR A O 1
ATOM 1082 N N . HIS A 1 130 ? -37.234 -22.385 -5.557 1.00 43.44 130 HIS A N 1
ATOM 1083 C CA . HIS A 1 130 ? -37.783 -23.124 -6.685 1.00 43.44 130 HIS A CA 1
ATOM 1084 C C . HIS A 1 130 ? -38.909 -24.009 -6.149 1.00 43.44 130 HIS A C 1
ATOM 1086 O O . HIS A 1 130 ? -38.674 -25.111 -5.656 1.00 43.44 130 HIS A O 1
ATOM 1092 N N . GLU A 1 131 ? -40.134 -23.488 -6.199 1.00 42.75 131 GLU A N 1
ATOM 1093 C CA . GLU A 1 131 ? -41.327 -24.325 -6.177 1.00 42.75 131 GLU A CA 1
ATOM 1094 C C . GLU A 1 131 ? -41.356 -25.104 -7.493 1.00 42.75 131 GLU A C 1
ATOM 1096 O O . GLU A 1 131 ? -41.549 -24.546 -8.573 1.00 42.75 131 GLU A O 1
ATOM 1101 N N . PHE A 1 132 ? -41.079 -26.403 -7.400 1.00 41.69 132 PHE A N 1
ATOM 1102 C CA . PHE A 1 132 ? -41.366 -27.342 -8.472 1.00 41.69 132 PHE A CA 1
ATOM 1103 C C . PHE A 1 132 ? -42.884 -27.557 -8.495 1.00 41.69 132 PHE A C 1
ATOM 1105 O O . PHE A 1 132 ? -43.436 -28.119 -7.547 1.00 41.69 132 PHE A O 1
ATOM 1112 N N . HIS A 1 133 ? -43.535 -27.074 -9.554 1.00 45.94 133 HIS A N 1
ATOM 1113 C CA . HIS A 1 133 ? -44.881 -27.492 -9.949 1.00 45.94 133 HIS A CA 1
ATOM 1114 C C . HIS A 1 133 ? -44.812 -28.733 -10.838 1.00 45.94 133 HIS A C 1
ATOM 1116 O O . HIS A 1 133 ? -43.897 -28.790 -11.693 1.00 45.94 133 HIS A O 1
#

Radius of gyration: 18.57 Å; chains: 1; bounding box: 60×40×42 Å

Secondary structure (DSSP, 8-state):
--------TTSS-----SS--SGGGGGG-TTS-HHHHHHHHHHHHHHHHHHHHTTTS-HHHHHHHHHT--TTTTS-SS--SEEPTTS-EE---EEEE-TTT--EEEESS-TTTSPPEEE--------------

Foldseek 3Di:
DDDDWDDPPPDPDTDAFPDDPDPVCNVVRVPDDPVVVVLRVVLRVLLVVLCVVLVPPDQVVSVLVSCLFPPPPPSTSAHDFDQDPVRDTDGDWDWDADPVVRWIWTFPHGSNPTDTDTDDPPPPPPPPPPPDD